Protein AF-A0A6N6WQ31-F1 (afdb_monomer)

InterPro domains:
  IPR008928 Six-hairpin glycosidase superfamily [SSF48208] (3-155)

Organism: Escherichia coli (NCBI:txid562)

Radius of gyration: 17.05 Å; Cα contacts (8 Å, |Δi|>4): 270; chains: 1; bounding box: 44×34×51 Å

pLDDT: mean 93.02, std 8.11, range [41.84, 98.25]

Foldseek 3Di:
DVVLVVQVVQDDPQAGAPDFQQLQLFAPCLVQPADNDPDPVSVVSSSVVHDGPFGWGFLCLLVSLLVLLVVCVVPVDVVSVVSNVVSLVSSCVQFADPQFAASNRHDEDHRKHAGTWGWYQDPNDTDIGGHNRIRDVVSVVSNVSSVVSVVVSVVVVVVD

Structure (mmCIF, N/CA/C/O backbone):
data_AF-A0A6N6WQ31-F1
#
_entry.id   AF-A0A6N6WQ31-F1
#
loop_
_atom_site.group_PDB
_atom_site.id
_atom_site.type_symbol
_atom_site.label_atom_id
_atom_site.label_alt_id
_atom_site.label_comp_id
_atom_site.label_asym_id
_atom_site.label_entity_id
_atom_site.label_seq_id
_atom_site.pdbx_PDB_ins_code
_atom_site.Cartn_x
_atom_site.Cartn_y
_atom_site.Cartn_z
_atom_site.occupancy
_atom_site.B_iso_or_equiv
_atom_site.auth_seq_id
_atom_site.auth_comp_id
_atom_site.auth_asym_id
_atom_site.auth_atom_id
_atom_site.pdbx_PDB_model_num
ATOM 1 N N . LYS A 1 1 ? -8.226 13.402 13.229 1.00 83.19 1 LYS A N 1
ATOM 2 C CA . LYS A 1 1 ? -9.329 13.682 12.263 1.00 83.19 1 LYS A CA 1
ATOM 3 C C . LYS A 1 1 ? -8.856 14.376 10.976 1.00 83.19 1 LYS A C 1
ATOM 5 O O . LYS A 1 1 ? -9.059 13.807 9.914 1.00 83.19 1 LYS A O 1
ATOM 10 N N . GLN A 1 2 ? -8.218 15.556 11.024 1.00 91.62 2 GLN A N 1
ATOM 11 C CA . GLN A 1 2 ? -7.768 16.275 9.810 1.00 91.62 2 GLN A CA 1
ATOM 12 C C . GLN A 1 2 ? -6.725 15.500 8.987 1.00 91.62 2 GLN A C 1
ATOM 14 O O . GLN A 1 2 ? -6.833 15.455 7.768 1.00 91.62 2 GLN A O 1
ATOM 19 N N . VAL A 1 3 ? -5.781 14.828 9.653 1.00 93.62 3 VAL A N 1
ATOM 20 C CA . VAL A 1 3 ? -4.753 14.002 8.993 1.00 93.62 3 VAL A CA 1
ATOM 21 C C . VAL A 1 3 ? -5.376 12.902 8.129 1.00 93.62 3 VAL A C 1
ATOM 23 O O . VAL A 1 3 ? -5.020 12.790 6.963 1.00 93.62 3 VAL A O 1
ATOM 26 N N . LEU A 1 4 ? -6.369 12.163 8.642 1.00 96.25 4 LEU A N 1
ATOM 27 C CA . LEU A 1 4 ? -7.067 11.128 7.865 1.00 96.25 4 LEU A CA 1
ATOM 28 C C . LEU A 1 4 ? -7.702 11.702 6.592 1.00 96.25 4 LEU A C 1
ATOM 30 O O . LEU A 1 4 ? -7.565 11.120 5.527 1.00 96.25 4 LEU A O 1
ATOM 34 N N . LYS A 1 5 ? -8.305 12.896 6.655 1.00 95.56 5 LYS A N 1
ATOM 35 C CA . LYS A 1 5 ? -8.871 13.550 5.461 1.00 95.56 5 LYS A CA 1
ATOM 36 C C . LYS A 1 5 ? -7.818 13.899 4.407 1.00 95.56 5 LYS A C 1
ATOM 38 O O . LYS A 1 5 ? -8.144 13.914 3.226 1.00 95.56 5 LYS A O 1
ATOM 43 N N . ILE A 1 6 ? -6.595 14.226 4.821 1.00 95.50 6 ILE A N 1
ATOM 44 C CA . ILE A 1 6 ? -5.487 14.521 3.903 1.00 95.50 6 ILE A CA 1
ATOM 45 C C . ILE A 1 6 ? -4.974 13.217 3.292 1.00 95.50 6 ILE A C 1
ATOM 47 O O . ILE A 1 6 ? -4.915 13.104 2.074 1.00 95.50 6 ILE A O 1
ATOM 51 N N . VAL A 1 7 ? -4.685 12.217 4.127 1.00 96.38 7 VAL A N 1
ATOM 52 C CA . VAL A 1 7 ? -4.150 10.921 3.686 1.00 96.38 7 VAL A CA 1
ATOM 53 C C . VAL A 1 7 ? -5.136 10.182 2.781 1.00 96.38 7 VAL A C 1
ATOM 55 O O . VAL A 1 7 ? -4.723 9.605 1.783 1.00 96.38 7 VAL A O 1
ATOM 58 N N . LYS A 1 8 ? -6.447 10.261 3.048 1.00 96.88 8 LYS A N 1
ATOM 59 C CA . LYS A 1 8 ? -7.476 9.625 2.209 1.00 96.88 8 LYS A CA 1
ATOM 60 C C . LYS A 1 8 ? -7.442 10.108 0.758 1.00 96.88 8 LYS A C 1
ATOM 62 O O . LYS A 1 8 ? -7.787 9.347 -0.135 1.00 96.88 8 LYS A O 1
ATOM 67 N N . LYS A 1 9 ? -7.003 11.347 0.504 1.00 96.88 9 LYS A N 1
ATOM 68 C CA . LYS A 1 9 ? -6.861 11.880 -0.863 1.00 96.88 9 LYS A CA 1
ATOM 69 C C . LYS A 1 9 ? -5.727 11.219 -1.649 1.00 96.88 9 LYS A C 1
ATOM 71 O O . LYS A 1 9 ? -5.744 11.288 -2.866 1.00 96.88 9 LYS A O 1
ATOM 76 N N . LEU A 1 10 ? -4.776 10.592 -0.957 1.00 97.00 10 LEU A N 1
ATOM 77 C CA . LEU A 1 10 ? -3.651 9.865 -1.547 1.00 97.00 10 LEU A CA 1
ATOM 78 C C . LEU A 1 10 ? -3.969 8.378 -1.780 1.00 97.00 10 LEU A C 1
ATOM 80 O O . LEU A 1 10 ? -3.106 7.639 -2.249 1.00 97.00 10 LEU A O 1
ATOM 84 N N . ALA A 1 11 ? -5.168 7.916 -1.408 1.00 96.94 11 ALA A N 1
ATOM 85 C CA . ALA A 1 11 ? -5.580 6.533 -1.600 1.00 96.94 11 ALA A CA 1
ATOM 86 C C . ALA A 1 11 ? -5.805 6.237 -3.090 1.00 96.94 11 ALA A C 1
ATOM 88 O O . ALA A 1 11 ? -6.591 6.917 -3.749 1.00 96.94 11 ALA A O 1
ATOM 89 N N . GLY A 1 12 ? -5.143 5.198 -3.591 1.00 95.19 12 GLY A N 1
ATOM 90 C CA . GLY A 1 12 ? -5.416 4.596 -4.890 1.00 95.19 12 GLY A CA 1
ATOM 91 C C . GLY A 1 12 ? -6.182 3.276 -4.747 1.00 95.19 12 GLY A C 1
ATOM 92 O O . GLY A 1 12 ? -6.723 2.996 -3.671 1.00 95.19 12 GLY A O 1
ATOM 93 N N . PRO A 1 13 ? -6.312 2.482 -5.822 1.00 94.31 13 PRO A N 1
ATOM 94 C CA . PRO A 1 13 ? -7.021 1.202 -5.799 1.00 94.31 13 PRO A CA 1
ATOM 95 C C . PRO A 1 13 ? -6.343 0.104 -4.965 1.00 94.31 13 PRO A C 1
ATOM 97 O O . PRO A 1 13 ? -7.061 -0.710 -4.386 1.00 94.31 13 PRO A O 1
ATOM 100 N N . TYR A 1 14 ? -5.012 0.091 -4.854 1.00 95.31 14 TYR A N 1
ATOM 101 C CA . TYR A 1 14 ? -4.229 -0.980 -4.221 1.00 95.31 14 TYR A CA 1
ATOM 102 C C . TYR A 1 14 ? -3.550 -0.570 -2.916 1.00 95.31 14 TYR A C 1
ATOM 104 O O . TYR A 1 14 ? -3.071 -1.438 -2.193 1.00 95.31 14 TYR A O 1
ATOM 112 N N . GLY A 1 15 ? -3.491 0.720 -2.600 1.00 96.50 15 GLY A N 1
ATOM 113 C CA . GLY A 1 15 ? -2.848 1.238 -1.398 1.00 96.50 15 GLY A CA 1
ATOM 114 C C . GLY A 1 15 ? -2.968 2.751 -1.269 1.00 96.50 15 GLY A C 1
ATOM 115 O O . GLY A 1 15 ? -3.897 3.380 -1.780 1.00 96.50 15 GLY A O 1
ATOM 116 N N . ILE A 1 16 ? -2.011 3.363 -0.573 1.00 97.75 16 ILE A N 1
ATOM 117 C CA . ILE A 1 16 ? -1.942 4.821 -0.407 1.00 97.75 16 ILE A CA 1
ATOM 118 C C . ILE A 1 16 ? -0.569 5.312 -0.861 1.00 97.75 16 ILE A C 1
ATOM 120 O O . ILE A 1 16 ? 0.462 4.779 -0.450 1.00 97.75 16 ILE A O 1
ATOM 124 N N . LYS A 1 17 ? -0.547 6.357 -1.688 1.00 97.25 17 LYS A N 1
ATOM 125 C CA . LYS A 1 17 ? 0.687 7.023 -2.123 1.00 97.25 17 LYS A CA 1
ATOM 126 C C . LYS A 1 17 ? 1.345 7.752 -0.950 1.00 97.25 17 LYS A C 1
ATOM 128 O O . LYS A 1 17 ? 0.657 8.262 -0.067 1.00 97.25 17 LYS A O 1
ATOM 133 N N . ARG A 1 18 ? 2.674 7.891 -0.956 1.00 94.94 18 ARG A N 1
ATOM 134 C CA . ARG A 1 18 ? 3.367 8.750 0.030 1.00 94.94 18 ARG A CA 1
ATOM 135 C C . ARG A 1 18 ? 2.993 10.220 -0.144 1.00 94.94 18 ARG A C 1
ATOM 137 O O . ARG A 1 18 ? 2.683 10.899 0.830 1.00 94.94 18 ARG A O 1
ATOM 144 N N . TYR A 1 19 ? 3.045 10.691 -1.383 1.00 94.44 19 TYR A N 1
ATOM 145 C CA . TYR A 1 19 ? 2.694 12.038 -1.816 1.00 94.44 19 TYR A CA 1
ATOM 146 C C . TYR A 1 19 ? 2.511 12.041 -3.341 1.00 94.44 19 TYR A C 1
ATOM 148 O O . TYR A 1 19 ? 2.917 11.103 -4.026 1.00 94.44 19 TYR A O 1
ATOM 156 N N . GLU A 1 20 ? 1.883 13.087 -3.874 1.00 94.75 20 GLU A N 1
ATOM 157 C CA . GLU A 1 20 ? 1.710 13.259 -5.322 1.00 94.75 20 GLU A CA 1
ATOM 158 C C . GLU A 1 20 ? 3.058 13.422 -6.031 1.00 94.75 20 GLU A C 1
ATOM 160 O O . GLU A 1 20 ? 3.937 14.126 -5.529 1.00 94.75 20 GLU A O 1
ATOM 165 N N . LY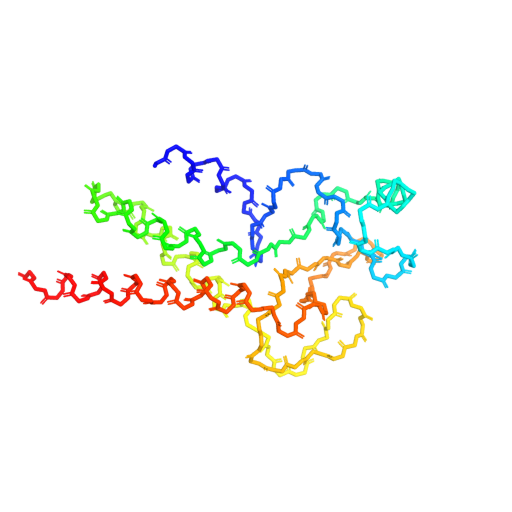S A 1 21 ? 3.197 12.839 -7.229 1.00 93.62 21 LYS A N 1
ATOM 166 C CA . LYS A 1 21 ? 4.440 12.850 -8.021 1.00 93.62 21 LYS A CA 1
ATOM 167 C C . LYS A 1 21 ? 5.622 12.145 -7.352 1.00 93.62 21 LYS A C 1
ATOM 169 O O . LYS A 1 21 ? 6.780 12.463 -7.630 1.00 93.62 21 LYS A O 1
ATOM 174 N N . ASP A 1 22 ? 5.349 11.179 -6.480 1.00 93.75 22 ASP A N 1
ATOM 175 C CA . ASP A 1 22 ? 6.385 10.294 -5.965 1.00 93.75 22 ASP A CA 1
ATOM 176 C C . ASP A 1 22 ? 6.973 9.443 -7.100 1.00 93.75 22 ASP A C 1
ATOM 178 O O . ASP A 1 22 ? 6.346 8.518 -7.615 1.00 93.75 22 ASP A O 1
ATOM 182 N N . ASN A 1 23 ? 8.196 9.785 -7.508 1.00 92.56 23 ASN A N 1
ATOM 183 C CA . ASN A 1 23 ? 8.892 9.130 -8.612 1.00 92.56 23 ASN A CA 1
ATOM 184 C C . ASN A 1 23 ? 9.539 7.792 -8.213 1.00 92.56 23 ASN A C 1
ATOM 186 O O . ASN A 1 23 ? 9.996 7.041 -9.082 1.00 92.56 23 ASN A O 1
ATOM 190 N N . TYR A 1 24 ? 9.570 7.469 -6.918 1.00 92.94 24 TYR A N 1
ATOM 191 C CA . TYR A 1 24 ? 10.118 6.217 -6.417 1.00 92.94 24 TYR A CA 1
ATOM 192 C C . TYR A 1 24 ? 9.206 5.043 -6.773 1.00 92.94 24 TYR A C 1
ATOM 194 O O . TYR A 1 24 ? 8.026 5.039 -6.432 1.00 92.94 24 TYR A O 1
ATOM 202 N N . GLN A 1 25 ? 9.764 4.041 -7.461 1.00 93.44 25 GLN A N 1
ATOM 203 C CA . GLN A 1 25 ? 9.023 2.874 -7.956 1.00 93.44 25 GLN A CA 1
ATOM 204 C C . GLN A 1 25 ? 7.782 3.218 -8.810 1.00 93.44 25 GLN A C 1
ATOM 206 O O . GLN A 1 25 ? 6.875 2.398 -8.941 1.00 93.44 25 GLN A O 1
ATOM 211 N N . SER A 1 26 ? 7.756 4.413 -9.420 1.00 93.12 26 SER A N 1
ATOM 212 C CA . SER A 1 26 ? 6.749 4.771 -10.430 1.00 93.12 26 SER A CA 1
ATOM 213 C C . SER A 1 26 ? 6.881 3.900 -11.689 1.00 93.12 26 SER A C 1
ATOM 215 O O . SER A 1 26 ? 7.848 3.145 -11.819 1.00 93.12 26 SER A O 1
ATOM 217 N N . ALA A 1 27 ? 5.908 3.936 -12.603 1.00 87.25 27 ALA A N 1
ATOM 218 C CA . ALA A 1 27 ? 5.787 2.883 -13.608 1.00 87.25 27 ALA A CA 1
ATOM 219 C C . ALA A 1 27 ? 7.066 2.577 -14.397 1.00 87.25 27 ALA A C 1
ATOM 221 O O . ALA A 1 27 ? 7.816 3.457 -14.814 1.00 87.25 27 ALA A O 1
ATOM 222 N N . ASN A 1 28 ? 7.281 1.277 -14.619 1.00 91.31 28 ASN A N 1
ATOM 223 C CA . ASN A 1 28 ? 8.445 0.706 -15.302 1.00 91.31 28 ASN A CA 1
ATOM 224 C C . ASN A 1 28 ? 9.797 0.946 -14.607 1.00 91.31 28 ASN A C 1
ATOM 226 O O . ASN A 1 28 ? 10.834 0.613 -15.180 1.00 91.31 28 ASN A O 1
ATOM 230 N N . PHE A 1 29 ? 9.809 1.449 -13.365 1.00 91.88 29 PHE A N 1
ATOM 231 C CA . PHE A 1 29 ? 11.022 1.658 -12.566 1.00 91.88 29 PHE A CA 1
ATOM 232 C C . PHE A 1 29 ? 11.984 0.461 -12.607 1.00 91.88 29 PHE A C 1
ATOM 234 O O . PHE A 1 29 ? 13.176 0.626 -12.863 1.00 91.88 29 PHE A O 1
ATOM 241 N N . TRP A 1 30 ? 11.451 -0.750 -12.439 1.00 91.94 30 TRP A N 1
ATOM 242 C CA . TRP A 1 30 ? 12.224 -1.992 -12.376 1.00 91.94 30 TRP A CA 1
ATOM 243 C C . TRP A 1 30 ? 12.848 -2.437 -13.705 1.00 91.94 30 TRP A C 1
ATOM 245 O O . TRP A 1 30 ? 13.671 -3.349 -13.706 1.00 91.94 30 TRP A O 1
ATOM 255 N N . PHE A 1 31 ? 12.489 -1.797 -14.820 1.00 90.62 31 PHE A N 1
ATOM 256 C CA . PHE A 1 31 ? 13.002 -2.108 -16.159 1.00 90.62 31 PHE A CA 1
ATOM 257 C C . PHE A 1 31 ? 13.947 -1.030 -16.709 1.00 90.62 31 PHE A C 1
ATOM 259 O O . PHE A 1 31 ? 14.513 -1.210 -17.783 1.00 90.62 31 PHE A O 1
ATOM 266 N N . ASN A 1 32 ? 14.145 0.073 -15.977 1.00 85.94 32 ASN A N 1
ATOM 267 C CA . ASN A 1 32 ? 14.884 1.249 -16.450 1.00 85.94 32 ASN A CA 1
ATOM 268 C C . ASN A 1 32 ? 16.320 1.361 -15.893 1.00 85.94 32 ASN A C 1
ATOM 270 O O . ASN A 1 32 ? 16.945 2.410 -16.042 1.00 85.94 3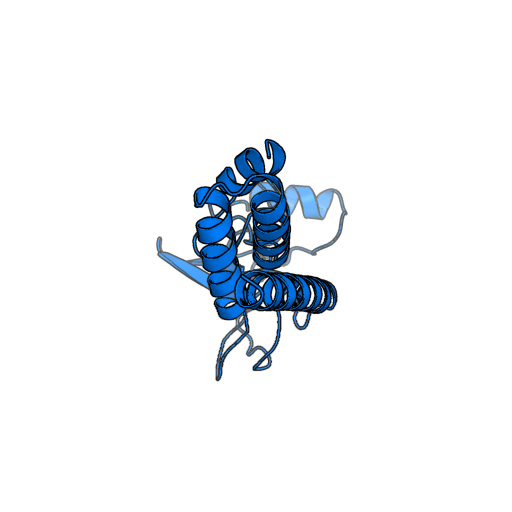2 ASN A O 1
ATOM 274 N N . ASP A 1 33 ? 16.836 0.314 -15.236 1.00 84.19 33 ASP A N 1
ATOM 275 C CA . ASP A 1 33 ? 18.169 0.290 -14.600 1.00 84.19 33 ASP A CA 1
ATOM 276 C C . ASP A 1 33 ? 18.423 1.506 -13.678 1.00 84.19 33 ASP A C 1
ATOM 278 O O . ASP A 1 33 ? 19.464 2.173 -13.703 1.00 84.19 33 ASP A O 1
ATOM 282 N N . ILE A 1 34 ? 17.407 1.849 -12.878 1.00 82.62 34 ILE A N 1
ATOM 283 C CA . ILE A 1 34 ? 17.459 2.959 -11.926 1.00 82.62 34 ILE A CA 1
ATOM 284 C C . ILE A 1 34 ? 17.637 2.400 -10.517 1.00 82.62 34 ILE A C 1
ATOM 286 O O . ILE A 1 34 ? 16.864 1.557 -10.064 1.00 82.62 34 ILE A O 1
ATOM 290 N N . LYS A 1 35 ? 18.639 2.901 -9.789 1.00 81.50 35 LYS A N 1
ATOM 291 C CA . LYS A 1 35 ? 18.849 2.524 -8.389 1.00 81.50 35 LYS A CA 1
ATOM 292 C C . LYS A 1 35 ? 17.749 3.103 -7.494 1.00 81.50 35 LYS A C 1
ATOM 294 O O . LYS A 1 35 ? 17.242 4.204 -7.719 1.00 81.50 35 LYS A O 1
ATOM 299 N N . THR A 1 36 ? 17.421 2.374 -6.431 1.00 75.88 36 THR A N 1
ATOM 300 C CA . THR A 1 36 ? 16.492 2.791 -5.364 1.00 75.88 36 THR A CA 1
ATOM 301 C C . THR A 1 36 ? 17.130 3.741 -4.341 1.00 75.88 36 THR A C 1
ATOM 303 O O . THR A 1 36 ? 16.521 4.040 -3.319 1.00 75.88 36 THR A O 1
ATOM 306 N N . ASP A 1 37 ? 18.350 4.220 -4.592 1.00 80.25 37 ASP A N 1
ATOM 307 C CA . ASP A 1 37 ? 19.109 5.052 -3.661 1.00 80.25 37 ASP A CA 1
ATOM 308 C C . ASP A 1 37 ? 18.680 6.533 -3.669 1.00 80.25 37 ASP A C 1
ATOM 310 O O . ASP A 1 37 ? 17.866 7.007 -4.478 1.00 80.25 37 ASP A O 1
ATOM 314 N N . THR A 1 38 ? 19.249 7.273 -2.720 1.00 78.62 38 THR A N 1
ATOM 315 C CA . THR A 1 38 ? 19.045 8.712 -2.530 1.00 78.62 38 THR A CA 1
ATOM 316 C C . THR A 1 38 ? 20.020 9.562 -3.348 1.00 78.62 38 THR A C 1
ATOM 318 O O . THR A 1 38 ? 20.114 10.762 -3.103 1.00 78.62 38 THR A O 1
ATOM 321 N N . ASP A 1 39 ? 20.768 8.969 -4.287 1.00 88.50 39 ASP A N 1
ATOM 322 C CA . ASP A 1 39 ? 21.716 9.716 -5.114 1.00 88.50 39 ASP A CA 1
ATOM 323 C C . ASP A 1 39 ? 20.987 10.696 -6.042 1.00 88.50 39 ASP A C 1
ATOM 325 O O . ASP A 1 39 ? 19.912 10.404 -6.582 1.00 88.50 39 ASP A O 1
ATOM 329 N N . GLN A 1 40 ? 21.595 11.863 -6.259 1.00 88.44 40 GLN A N 1
ATOM 330 C CA . GLN A 1 40 ? 21.010 12.919 -7.078 1.00 88.44 40 GLN A CA 1
ATOM 331 C C . GLN A 1 40 ? 20.829 12.478 -8.538 1.00 88.44 40 GLN A C 1
ATOM 333 O O . GLN A 1 40 ? 19.815 12.814 -9.154 1.00 88.44 40 GLN A O 1
ATOM 338 N N . ASN A 1 41 ? 21.752 11.682 -9.092 1.00 88.69 41 ASN A N 1
ATOM 339 C CA . ASN A 1 41 ? 21.627 11.202 -10.468 1.00 88.69 41 ASN A CA 1
ATOM 340 C C . ASN A 1 41 ? 20.500 10.179 -10.592 1.00 88.69 41 ASN A C 1
ATOM 342 O O . ASN A 1 41 ? 19.730 10.223 -11.552 1.00 88.69 41 ASN A O 1
ATOM 346 N N . SER A 1 42 ? 20.371 9.276 -9.617 1.00 85.50 42 SER A N 1
ATOM 347 C CA . SER A 1 42 ? 19.250 8.337 -9.561 1.00 85.50 42 SER A CA 1
ATOM 348 C C . SER A 1 42 ? 17.921 9.081 -9.454 1.00 85.50 42 SER A C 1
ATOM 350 O O . SER A 1 42 ? 16.985 8.758 -10.184 1.00 85.50 42 SER A O 1
ATOM 352 N N . HIS A 1 43 ? 17.846 10.122 -8.619 1.00 87.00 43 HIS A N 1
ATOM 353 C CA . HIS A 1 43 ? 16.652 10.959 -8.511 1.00 87.00 43 HIS A CA 1
ATOM 354 C C . HIS A 1 43 ? 16.295 11.633 -9.843 1.00 87.00 43 HIS A C 1
ATOM 356 O O . HIS A 1 43 ? 15.156 11.520 -10.293 1.00 87.00 43 HIS A O 1
ATOM 362 N N . ALA A 1 44 ? 17.264 12.257 -10.517 1.00 89.62 44 ALA A N 1
ATOM 363 C CA . ALA A 1 44 ? 17.044 12.896 -11.816 1.00 89.62 44 ALA A CA 1
ATOM 364 C C . ALA A 1 44 ? 16.585 11.894 -12.895 1.00 89.62 44 ALA A C 1
ATOM 366 O O . ALA A 1 44 ? 15.704 12.199 -13.701 1.00 89.62 44 ALA A O 1
ATOM 367 N N . LYS A 1 45 ? 17.131 10.668 -12.897 1.00 89.00 45 LYS A N 1
ATOM 368 C CA . LYS A 1 45 ? 16.679 9.589 -13.794 1.00 89.00 45 LYS A CA 1
ATOM 369 C C . LYS A 1 45 ? 15.234 9.171 -13.514 1.00 89.00 45 LYS A C 1
ATOM 371 O O . LYS A 1 45 ? 14.474 8.985 -14.468 1.00 89.00 45 LYS A O 1
ATOM 376 N N . ARG A 1 46 ? 14.853 9.033 -12.236 1.00 90.00 46 ARG A N 1
ATOM 377 C CA . ARG A 1 46 ? 13.470 8.717 -11.833 1.00 90.00 46 ARG A CA 1
ATOM 378 C C . ARG A 1 46 ? 12.509 9.807 -12.280 1.00 90.00 46 ARG A C 1
ATOM 380 O O . ARG A 1 46 ? 11.489 9.497 -12.876 1.00 90.00 46 ARG A O 1
ATOM 387 N N . GLU A 1 47 ? 12.856 11.068 -12.051 1.00 90.81 47 GLU A N 1
ATOM 388 C CA . GLU A 1 47 ? 12.033 12.212 -12.446 1.00 90.81 47 GLU A CA 1
ATOM 389 C C . GLU A 1 47 ? 11.820 12.274 -13.963 1.00 90.81 47 GLU A C 1
ATOM 391 O O . GLU A 1 47 ? 10.691 12.421 -14.420 1.00 90.81 47 GLU A O 1
ATOM 396 N N . LYS A 1 48 ? 12.878 12.060 -14.757 1.00 90.62 48 LYS A N 1
ATOM 397 C CA . LYS A 1 48 ? 12.779 12.020 -16.224 1.00 90.62 48 LYS A CA 1
ATOM 398 C C . LYS A 1 48 ? 11.915 10.862 -16.741 1.00 90.62 48 LYS A C 1
ATOM 400 O O . LYS A 1 48 ? 11.322 10.978 -17.809 1.00 90.62 48 LYS A O 1
ATOM 405 N N . SER A 1 49 ? 11.877 9.753 -16.007 1.00 88.81 49 SER A N 1
ATOM 406 C CA . SER A 1 49 ? 11.146 8.534 -16.385 1.00 88.81 49 SER A CA 1
ATOM 407 C C . SER A 1 49 ? 9.765 8.444 -15.730 1.00 88.81 49 SER A C 1
ATOM 409 O O . SER A 1 49 ? 9.083 7.436 -15.894 1.00 88.81 49 SER A O 1
ATOM 411 N N . PHE A 1 50 ? 9.367 9.466 -14.968 1.00 92.62 50 PHE A N 1
ATOM 412 C CA . PHE A 1 50 ? 8.125 9.465 -14.215 1.00 92.62 50 PHE A CA 1
ATOM 413 C C . PHE A 1 50 ? 6.917 9.446 -15.150 1.00 92.62 50 PHE A C 1
ATOM 415 O O . PHE A 1 50 ? 6.797 10.270 -16.059 1.00 92.62 50 PHE A O 1
ATOM 422 N N . ILE A 1 51 ? 5.985 8.536 -14.876 1.0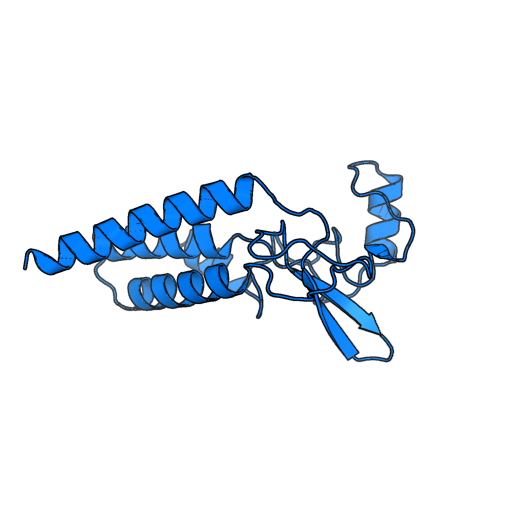0 91.75 51 ILE A N 1
ATOM 423 C CA . ILE A 1 51 ? 4.690 8.483 -15.548 1.00 91.75 51 ILE A CA 1
ATOM 424 C C . ILE A 1 51 ? 3.632 8.958 -14.538 1.00 91.75 51 ILE A C 1
ATOM 426 O O . ILE A 1 51 ? 3.482 8.340 -13.481 1.00 91.75 51 ILE A O 1
ATOM 430 N N . PRO A 1 52 ? 2.894 10.049 -14.816 1.00 91.31 52 PRO A N 1
ATOM 431 C CA . PRO A 1 52 ? 1.846 10.533 -13.922 1.00 91.31 52 PRO A CA 1
ATOM 432 C C . PRO A 1 52 ? 0.819 9.457 -13.567 1.00 91.31 52 PRO A C 1
ATOM 434 O O . PRO A 1 52 ? 0.482 8.621 -14.402 1.00 91.31 52 PRO A O 1
ATOM 437 N N . SER A 1 53 ? 0.308 9.505 -12.333 1.00 90.31 53 SER A N 1
ATOM 438 C CA . SER A 1 53 ? -0.696 8.562 -11.814 1.00 90.31 53 SER A CA 1
ATOM 439 C C . SER A 1 53 ? -0.218 7.112 -11.689 1.00 90.31 53 SER A C 1
ATOM 441 O O . SER A 1 53 ? -1.041 6.210 -11.566 1.00 90.31 53 SER A O 1
ATOM 443 N N . THR A 1 54 ? 1.097 6.889 -11.693 1.00 94.50 54 THR A N 1
ATOM 444 C CA . THR A 1 54 ? 1.703 5.562 -11.501 1.00 94.50 54 THR A CA 1
ATOM 445 C C . THR A 1 54 ? 2.581 5.483 -10.259 1.00 94.50 54 THR A C 1
ATOM 447 O O . THR A 1 54 ? 3.423 4.592 -10.152 1.00 94.50 54 THR A O 1
ATOM 450 N N . GLU A 1 55 ? 2.419 6.428 -9.331 1.00 96.56 55 GLU A N 1
ATOM 451 C CA . GLU A 1 55 ? 3.104 6.389 -8.044 1.00 96.56 55 GLU A CA 1
ATOM 452 C C . GLU A 1 55 ? 2.858 5.048 -7.347 1.00 96.56 55 GLU A C 1
ATOM 454 O O . GLU A 1 55 ? 1.743 4.523 -7.364 1.00 96.56 55 GLU A O 1
ATOM 459 N N . ALA A 1 56 ? 3.895 4.512 -6.703 1.00 96.44 56 ALA A N 1
ATOM 460 C CA . ALA A 1 56 ? 3.754 3.308 -5.904 1.00 96.44 56 ALA A CA 1
ATOM 461 C C . ALA A 1 56 ? 2.732 3.516 -4.776 1.00 96.44 56 ALA A C 1
ATOM 463 O O . ALA A 1 56 ? 2.732 4.537 -4.078 1.00 96.44 56 ALA A O 1
ATOM 464 N N . GLU A 1 57 ? 1.888 2.513 -4.570 1.00 97.31 57 GLU A N 1
ATOM 465 C CA . GLU A 1 57 ? 0.857 2.507 -3.544 1.00 97.31 57 GLU A CA 1
ATOM 466 C C . GLU A 1 57 ? 1.300 1.635 -2.380 1.00 97.31 57 GLU A C 1
ATOM 468 O O . GLU A 1 57 ? 1.421 0.417 -2.482 1.00 97.31 57 GLU A O 1
ATOM 473 N N . TRP A 1 58 ? 1.602 2.284 -1.264 1.00 96.69 58 TRP A N 1
ATOM 474 C CA . TRP A 1 58 ? 2.283 1.673 -0.135 1.00 96.69 58 TRP A CA 1
ATOM 475 C C . TRP A 1 58 ? 1.317 0.943 0.789 1.00 96.69 58 TRP A C 1
ATOM 477 O O . TRP A 1 58 ? 0.108 1.198 0.807 1.00 96.69 58 TRP A O 1
ATOM 487 N N . PHE A 1 59 ? 1.890 0.109 1.655 1.00 92.38 59 PHE A N 1
ATOM 488 C CA . PHE A 1 59 ? 1.193 -0.625 2.713 1.00 92.38 59 PHE A CA 1
ATOM 489 C C . PHE A 1 59 ? 0.609 0.258 3.846 1.00 92.38 59 PHE A C 1
ATOM 491 O O . PHE A 1 59 ? 0.393 -0.188 4.979 1.00 92.38 59 PHE A O 1
ATOM 498 N N . PHE A 1 60 ? 0.355 1.545 3.592 1.00 94.94 60 PHE A N 1
ATOM 499 C CA . PHE A 1 60 ? -0.181 2.470 4.594 1.00 94.94 60 PHE A CA 1
ATOM 500 C C . PHE A 1 60 ? -1.663 2.260 4.889 1.00 94.94 60 PHE A C 1
ATOM 502 O O . PHE A 1 60 ? -2.159 2.845 5.851 1.00 94.94 60 PHE A O 1
ATOM 509 N N . ASP A 1 61 ? -2.365 1.418 4.130 1.00 96.75 61 ASP A N 1
ATOM 510 C CA . ASP A 1 61 ? -3.750 1.055 4.436 1.00 96.75 61 ASP A CA 1
ATOM 511 C C . ASP A 1 61 ? -3.895 0.508 5.855 1.00 96.75 61 ASP A C 1
ATOM 513 O O . ASP A 1 61 ? -4.809 0.896 6.576 1.00 96.75 61 ASP A O 1
ATOM 517 N N . SER A 1 62 ? -2.934 -0.306 6.299 1.00 97.38 62 SER A N 1
ATOM 518 C CA . SER A 1 62 ? -2.907 -0.836 7.666 1.00 97.38 62 SER A CA 1
ATOM 519 C C . SER A 1 62 ? -2.798 0.267 8.729 1.00 97.38 62 SER A C 1
ATOM 521 O O . SER A 1 62 ? -3.498 0.246 9.745 1.00 97.38 62 SER A O 1
ATOM 523 N N . TRP A 1 63 ? -1.974 1.288 8.477 1.00 97.50 63 TRP A N 1
ATOM 524 C CA . TRP A 1 63 ? -1.885 2.468 9.337 1.00 97.50 63 TRP A CA 1
ATOM 525 C C . TRP A 1 63 ? -3.170 3.291 9.316 1.00 97.50 63 TRP A C 1
ATOM 527 O O . TRP A 1 63 ? -3.651 3.691 10.377 1.00 97.50 63 TRP A O 1
ATOM 537 N N . TYR A 1 64 ? -3.733 3.528 8.130 1.00 98.25 64 TYR A N 1
ATOM 538 C CA . TYR A 1 64 ? -4.960 4.298 7.978 1.00 98.25 64 TYR A CA 1
ATOM 539 C C . TYR A 1 64 ? -6.123 3.619 8.701 1.00 98.25 64 TYR A C 1
ATOM 541 O O . TYR A 1 64 ? -6.798 4.271 9.496 1.00 98.25 64 TYR A O 1
ATOM 549 N N . ALA A 1 65 ? -6.301 2.311 8.497 1.00 98.12 65 ALA A N 1
ATOM 550 C CA . ALA A 1 65 ? -7.322 1.508 9.155 1.00 98.12 65 ALA A CA 1
ATOM 551 C C . ALA A 1 65 ? -7.211 1.614 10.681 1.00 98.12 65 ALA A C 1
ATOM 553 O O . ALA A 1 65 ? -8.151 2.043 11.348 1.00 98.12 65 ALA A O 1
ATOM 554 N N . LYS A 1 66 ? -6.017 1.360 11.235 1.00 97.75 66 LYS A N 1
ATOM 555 C CA . LYS A 1 66 ? -5.752 1.514 12.674 1.00 97.75 66 LYS A CA 1
ATOM 556 C C . LYS A 1 66 ? -6.113 2.910 13.187 1.00 97.75 66 LYS A C 1
ATOM 558 O O . LYS A 1 66 ? -6.752 3.055 14.227 1.00 97.75 66 LYS A O 1
ATOM 563 N N . SER A 1 67 ? -5.676 3.955 12.490 1.00 97.81 67 SER A N 1
ATOM 564 C CA . SER A 1 67 ? -5.951 5.333 12.896 1.00 97.81 67 SER A CA 1
ATOM 565 C C . SER A 1 67 ? -7.436 5.688 12.793 1.00 97.81 67 SER A C 1
ATOM 567 O O . SER A 1 67 ? -7.934 6.425 13.643 1.00 97.81 67 SER A O 1
ATOM 569 N N . ALA A 1 68 ? -8.150 5.166 11.796 1.00 97.94 68 ALA A N 1
ATOM 570 C CA . ALA A 1 68 ? -9.590 5.340 11.656 1.00 97.94 68 ALA A CA 1
ATOM 571 C C . ALA A 1 68 ? -10.351 4.648 12.801 1.00 97.94 68 ALA A C 1
ATOM 573 O O . ALA A 1 68 ? -11.198 5.293 13.417 1.00 97.94 68 ALA A O 1
ATOM 574 N N . ALA A 1 69 ? -9.972 3.421 13.183 1.00 97.25 69 ALA A N 1
ATOM 575 C CA . ALA A 1 69 ? -10.519 2.731 14.358 1.00 97.25 69 ALA A CA 1
ATOM 576 C C . ALA A 1 69 ? -10.363 3.552 15.649 1.00 97.25 69 ALA A C 1
ATOM 578 O O . ALA A 1 69 ? -11.332 3.749 16.383 1.00 97.25 69 ALA A O 1
ATOM 579 N N . ILE A 1 70 ? -9.165 4.092 15.908 1.00 96.31 70 ILE A N 1
ATOM 580 C CA . ILE A 1 70 ? -8.902 4.938 17.086 1.00 96.31 70 ILE A CA 1
ATOM 581 C C . ILE A 1 70 ? -9.814 6.172 17.077 1.00 96.31 70 ILE A C 1
ATOM 583 O O . ILE A 1 70 ? -10.480 6.478 18.066 1.00 96.31 70 ILE A O 1
ATOM 587 N N . VAL A 1 71 ? -9.903 6.864 15.938 1.00 96.88 71 VAL A N 1
ATOM 588 C CA . VAL A 1 71 ? -10.754 8.054 15.811 1.00 96.88 71 VAL A CA 1
ATOM 589 C C . VAL A 1 71 ? -12.240 7.703 15.947 1.00 96.88 71 VAL A C 1
ATOM 591 O O . VAL A 1 71 ? -13.005 8.501 16.498 1.00 96.88 71 VAL A O 1
ATOM 594 N N . TYR A 1 72 ? -12.675 6.531 15.481 1.00 96.31 72 TYR A N 1
ATOM 595 C CA . TYR A 1 72 ? -14.031 6.040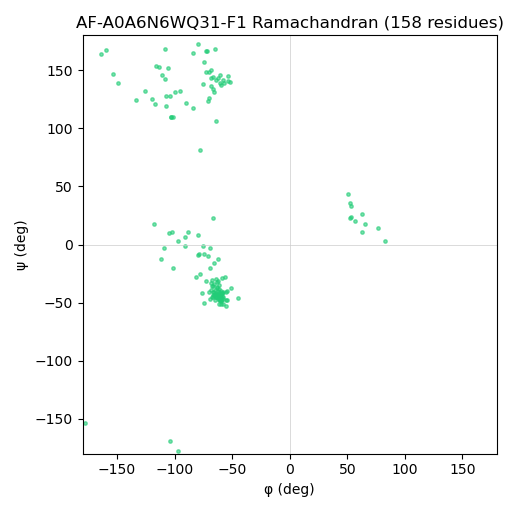 15.708 1.00 96.31 72 TYR A CA 1
ATOM 596 C C . TYR A 1 72 ? -14.306 5.823 17.201 1.00 96.31 72 TYR A C 1
ATOM 598 O O . TYR A 1 72 ? -15.327 6.306 17.684 1.00 96.31 72 TYR A O 1
ATOM 606 N N . LYS A 1 73 ? -13.394 5.199 17.959 1.00 94.19 73 LYS A N 1
ATOM 607 C CA . LYS A 1 73 ? -13.571 4.986 19.410 1.00 94.19 73 LYS A CA 1
ATOM 608 C C . LYS A 1 73 ? -13.830 6.290 20.167 1.00 94.19 73 LYS A C 1
ATOM 610 O O . LYS A 1 73 ? -14.705 6.331 21.031 1.00 94.19 73 LYS A O 1
ATOM 615 N N . GLU A 1 74 ? -13.121 7.355 19.796 1.00 93.00 74 GLU A N 1
ATOM 616 C CA . GLU A 1 74 ? -13.274 8.687 20.394 1.00 93.00 74 GLU A CA 1
ATOM 617 C C . GLU A 1 74 ? -14.527 9.428 19.914 1.00 93.00 74 GLU A C 1
ATOM 619 O O . GLU A 1 74 ? -15.179 10.130 20.680 1.00 93.00 74 GLU A O 1
ATOM 624 N N . SER A 1 75 ? -14.835 9.347 18.618 1.00 95.00 75 SER A N 1
ATOM 625 C CA . SER A 1 75 ? -15.835 10.223 17.993 1.00 95.00 75 SER A CA 1
ATOM 626 C C . SER A 1 75 ? -17.195 9.587 17.761 1.00 95.00 75 SER A C 1
ATOM 628 O O . SER A 1 75 ? -18.158 10.320 17.549 1.00 95.00 75 SER A O 1
ATOM 630 N N . ARG A 1 76 ? -17.250 8.252 17.737 1.00 94.12 76 ARG A N 1
ATOM 631 C CA . ARG A 1 76 ? -18.410 7.415 17.401 1.00 94.12 76 ARG A CA 1
ATOM 632 C C . ARG A 1 76 ? -19.083 7.758 16.073 1.00 94.12 76 ARG A C 1
ATOM 634 O O . ARG A 1 76 ? -20.240 7.427 15.858 1.00 94.12 76 ARG A O 1
ATOM 641 N N . LYS A 1 77 ? -18.354 8.401 15.157 1.00 96.19 77 LYS A N 1
ATOM 642 C CA . LYS A 1 77 ? -18.842 8.655 13.802 1.00 96.19 77 LYS A CA 1
ATOM 643 C C . LYS A 1 77 ? -18.590 7.437 12.927 1.00 96.19 77 LYS A C 1
ATOM 645 O O . LYS A 1 77 ? -17.433 7.095 12.683 1.00 96.19 77 LYS A O 1
ATOM 650 N N . GLU A 1 78 ? -19.662 6.839 12.421 1.00 96.31 78 G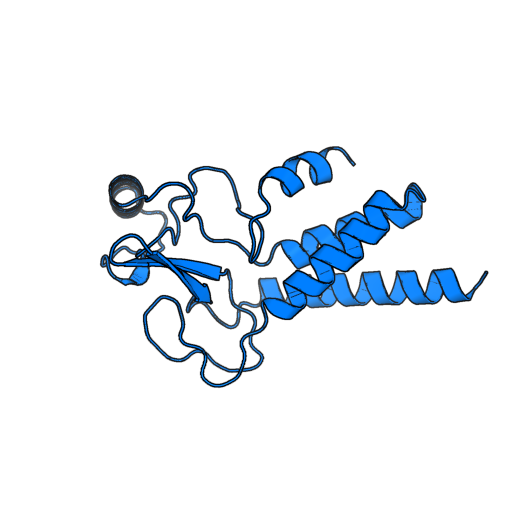LU A N 1
ATOM 651 C CA . GLU A 1 78 ? -19.624 5.627 11.591 1.00 96.31 78 GLU A CA 1
ATOM 652 C C . GLU A 1 78 ? -18.739 5.761 10.348 1.00 96.31 78 GLU A C 1
ATOM 654 O O . GLU A 1 78 ? -18.144 4.777 9.920 1.00 96.31 78 GLU A O 1
ATOM 659 N N . GLU A 1 79 ? -18.561 6.978 9.814 1.00 96.94 79 GLU A N 1
ATOM 660 C CA . GLU A 1 79 ? -17.635 7.236 8.700 1.00 96.94 79 GLU A CA 1
ATOM 661 C C . GLU A 1 79 ? -16.230 6.668 8.967 1.00 96.94 79 GLU A C 1
ATOM 663 O O . GLU A 1 79 ? -15.604 6.125 8.062 1.00 96.94 79 GLU A O 1
ATOM 668 N N . TYR A 1 80 ? -15.753 6.734 10.215 1.00 97.56 80 TYR A N 1
ATOM 669 C CA . TYR A 1 80 ? -14.431 6.240 10.590 1.00 97.56 80 TYR A CA 1
ATOM 670 C C . TYR A 1 80 ? -14.401 4.731 10.826 1.00 97.56 80 TYR A C 1
ATOM 672 O O . TYR A 1 80 ? -13.360 4.114 10.612 1.00 97.56 80 TYR A O 1
ATOM 680 N N . LEU A 1 81 ? -15.521 4.126 11.229 1.00 96.88 81 LEU A N 1
ATOM 681 C CA . LEU A 1 81 ? -15.630 2.671 11.307 1.00 96.88 81 LEU A CA 1
ATOM 682 C C . LEU A 1 81 ? -15.618 2.064 9.900 1.00 96.88 81 LEU A C 1
ATOM 684 O O . LEU A 1 81 ? -14.836 1.155 9.631 1.00 96.88 81 LEU A O 1
ATOM 688 N N . ASN A 1 82 ? -16.411 2.630 8.988 1.00 97.50 82 ASN A N 1
ATOM 689 C CA . ASN A 1 82 ? -16.469 2.212 7.588 1.00 97.50 82 ASN A CA 1
ATOM 690 C C . ASN A 1 82 ? -15.102 2.348 6.910 1.00 97.50 82 ASN A C 1
ATOM 692 O O . ASN A 1 82 ? -14.625 1.406 6.2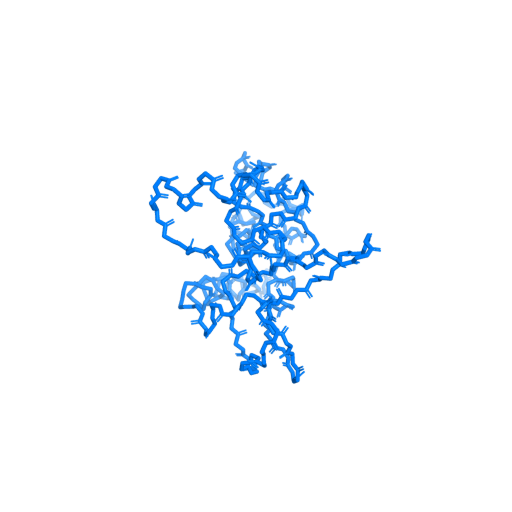80 1.00 97.50 82 ASN A O 1
ATOM 696 N N . ASP A 1 83 ? -14.433 3.485 7.115 1.00 97.69 83 ASP A N 1
ATOM 697 C CA . ASP A 1 83 ? -13.061 3.706 6.659 1.00 97.69 83 ASP A CA 1
ATOM 698 C C . ASP A 1 83 ? -12.092 2.670 7.249 1.00 97.69 83 ASP A C 1
ATOM 700 O O . ASP A 1 83 ? -11.264 2.113 6.533 1.00 97.69 83 ASP A O 1
ATOM 704 N N . SER A 1 84 ? -12.203 2.367 8.544 1.00 97.81 84 SER A N 1
ATOM 705 C CA . SER A 1 84 ? -11.351 1.368 9.188 1.00 97.81 84 SER A CA 1
ATOM 706 C C . SER A 1 84 ? -11.489 -0.012 8.546 1.00 97.81 84 SER A C 1
ATOM 708 O O . SER A 1 84 ? -10.488 -0.651 8.225 1.00 97.81 84 SER A O 1
ATOM 710 N N . VAL A 1 85 ? -12.724 -0.465 8.323 1.00 97.56 85 VAL A N 1
ATOM 711 C CA . VAL A 1 85 ? -13.013 -1.773 7.719 1.00 97.56 85 VAL A CA 1
ATOM 712 C C . VAL A 1 85 ? -12.572 -1.818 6.258 1.00 97.56 85 VAL A C 1
ATOM 714 O O . VAL A 1 85 ? -11.916 -2.774 5.845 1.00 97.56 85 VAL A O 1
ATOM 717 N N . GLN A 1 86 ? -12.874 -0.777 5.478 1.00 97.56 86 GLN A N 1
ATOM 718 C CA . GLN A 1 86 ? -12.494 -0.704 4.067 1.00 97.56 86 GLN A CA 1
ATOM 719 C C . GLN A 1 86 ? -10.975 -0.814 3.888 1.00 97.56 86 GLN A C 1
ATOM 721 O O . GLN A 1 86 ? -10.496 -1.629 3.098 1.00 97.56 86 GLN A O 1
ATOM 726 N N . PHE A 1 87 ? -10.213 -0.006 4.626 1.00 98.25 87 PHE A N 1
ATOM 727 C CA . PHE A 1 87 ? -8.758 0.025 4.502 1.00 98.25 87 PHE A CA 1
ATOM 728 C C . PHE A 1 87 ? -8.117 -1.229 5.114 1.00 98.25 87 PHE A C 1
ATOM 730 O O . PHE A 1 87 ? -7.126 -1.721 4.580 1.00 98.25 87 PHE A O 1
ATOM 737 N N . MET A 1 88 ? -8.712 -1.822 6.157 1.00 98.00 88 MET A N 1
ATOM 738 C CA . MET A 1 88 ? -8.284 -3.132 6.657 1.00 98.00 88 MET A CA 1
ATOM 739 C C . MET A 1 88 ? -8.405 -4.197 5.563 1.00 98.00 88 MET A C 1
ATOM 741 O O . MET A 1 88 ? -7.424 -4.883 5.278 1.00 98.00 88 MET A O 1
ATOM 745 N N . ASN A 1 89 ? -9.569 -4.303 4.919 1.00 97.81 89 ASN A N 1
ATOM 746 C CA . ASN A 1 89 ? -9.804 -5.282 3.857 1.00 97.81 89 ASN A CA 1
ATOM 747 C C . ASN A 1 89 ? -8.822 -5.100 2.697 1.00 97.81 89 ASN A C 1
ATOM 749 O O . ASN A 1 89 ? -8.260 -6.080 2.211 1.00 97.81 89 ASN A O 1
ATOM 753 N N . ARG A 1 90 ? -8.551 -3.852 2.296 1.00 97.56 90 ARG A N 1
ATOM 754 C CA . ARG A 1 90 ? -7.559 -3.582 1.252 1.00 97.56 90 ARG A CA 1
ATOM 755 C C . ARG A 1 90 ? -6.143 -3.957 1.686 1.00 97.56 90 ARG A C 1
ATOM 757 O O . ARG A 1 90 ? -5.440 -4.592 0.912 1.00 97.56 90 ARG A O 1
ATOM 764 N N . SER A 1 91 ? -5.754 -3.682 2.933 1.00 97.12 91 SER A N 1
ATOM 765 C CA . SER A 1 91 ? -4.445 -4.108 3.450 1.00 97.12 91 SER A CA 1
ATOM 766 C C . SER A 1 91 ? -4.274 -5.632 3.455 1.00 97.12 91 SER A C 1
ATOM 768 O O . SER A 1 91 ? -3.188 -6.131 3.182 1.00 97.12 91 SER A O 1
ATOM 770 N N . LEU A 1 92 ? -5.343 -6.395 3.710 1.00 97.25 92 LEU A N 1
ATOM 771 C CA . LEU A 1 92 ? -5.314 -7.856 3.600 1.00 97.25 92 LEU A CA 1
ATOM 772 C C . LEU A 1 92 ? -5.169 -8.298 2.138 1.00 97.25 92 LEU A C 1
ATOM 774 O O . LEU A 1 92 ? -4.396 -9.207 1.854 1.00 97.25 92 LEU A O 1
ATOM 778 N N . ALA A 1 93 ? -5.843 -7.616 1.208 1.00 96.25 93 ALA A N 1
ATOM 779 C CA . ALA A 1 93 ? -5.715 -7.871 -0.228 1.00 96.25 93 ALA A CA 1
ATOM 780 C C . ALA A 1 93 ? -4.316 -7.545 -0.788 1.00 96.25 93 ALA A C 1
ATOM 782 O O . ALA A 1 93 ? -3.969 -8.007 -1.869 1.00 96.25 93 ALA A O 1
ATOM 783 N N . GLN A 1 94 ? -3.495 -6.785 -0.056 1.00 96.31 94 GLN A N 1
ATOM 784 C CA . GLN A 1 94 ? -2.107 -6.515 -0.430 1.00 96.31 94 GLN A CA 1
ATOM 785 C C . GLN A 1 94 ? -1.144 -7.681 -0.097 1.00 96.31 94 GLN A C 1
ATOM 787 O O . GLN A 1 94 ? 0.020 -7.628 -0.498 1.00 96.31 94 GLN A O 1
ATOM 792 N N . ILE A 1 95 ? -1.580 -8.728 0.616 1.00 97.50 95 ILE A N 1
ATOM 793 C CA . ILE A 1 95 ? -0.786 -9.954 0.820 1.00 97.50 95 ILE A CA 1
ATOM 794 C C . ILE A 1 95 ? -0.627 -10.677 -0.523 1.00 97.50 95 ILE A C 1
ATOM 796 O O . ILE A 1 95 ? -1.597 -10.854 -1.256 1.00 97.50 95 ILE A O 1
ATOM 800 N N . THR A 1 96 ? 0.588 -11.114 -0.852 1.00 97.81 96 THR A N 1
ATOM 801 C CA . THR A 1 96 ? 0.837 -11.846 -2.099 1.00 97.81 96 THR A CA 1
ATOM 802 C C . THR A 1 96 ? 0.189 -13.229 -2.092 1.00 97.81 96 THR A C 1
ATOM 804 O O . THR A 1 96 ? 0.267 -13.968 -1.111 1.00 97.81 96 THR A O 1
ATOM 807 N N . GLY A 1 97 ? -0.442 -13.583 -3.210 1.00 97.06 97 GLY A N 1
ATOM 808 C CA . GLY A 1 97 ? -1.046 -14.891 -3.449 1.00 97.06 97 GLY A CA 1
ATOM 809 C C . GLY A 1 97 ? -0.144 -15.843 -4.235 1.00 97.06 97 GLY A C 1
ATOM 810 O O . GLY A 1 97 ? 0.987 -15.507 -4.596 1.00 97.06 97 GLY A O 1
ATOM 811 N N . GLU A 1 98 ? -0.686 -17.026 -4.520 1.00 96.94 98 GLU A N 1
ATOM 812 C CA . GLU A 1 98 ? -0.042 -18.066 -5.326 1.00 96.94 98 GLU A CA 1
ATOM 813 C C . GLU A 1 98 ? 0.326 -17.551 -6.725 1.00 96.94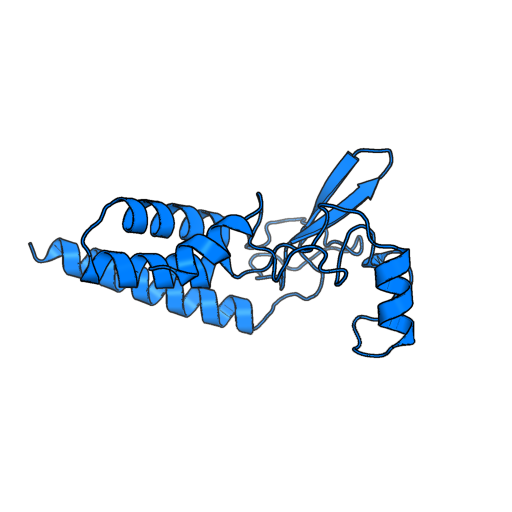 98 GLU A C 1
ATOM 815 O O . GLU A 1 98 ? -0.450 -16.832 -7.360 1.00 96.94 98 GLU A O 1
ATOM 820 N N . ASN A 1 99 ? 1.506 -17.934 -7.221 1.00 96.44 99 ASN A N 1
ATOM 821 C CA . ASN A 1 99 ? 1.978 -17.638 -8.581 1.00 96.44 99 ASN A CA 1
ATOM 822 C C . ASN A 1 99 ? 2.019 -16.142 -8.964 1.00 96.44 99 ASN A C 1
ATOM 824 O O . ASN A 1 99 ? 2.066 -15.804 -10.150 1.00 96.44 99 ASN A O 1
ATOM 828 N N . MET A 1 100 ? 2.031 -15.228 -7.987 1.00 97.31 100 MET A N 1
ATOM 829 C CA . MET A 1 100 ? 2.156 -13.800 -8.269 1.00 97.31 100 MET A CA 1
ATOM 830 C C . MET A 1 100 ? 3.542 -13.443 -8.817 1.00 97.31 100 MET A C 1
ATOM 832 O O . MET A 1 100 ? 4.578 -13.951 -8.378 1.00 97.31 100 MET A O 1
ATOM 836 N N . ILE A 1 101 ? 3.554 -12.498 -9.757 1.00 97.50 101 ILE A N 1
ATOM 837 C CA . ILE A 1 101 ? 4.765 -11.928 -10.346 1.00 97.50 101 ILE A CA 1
ATOM 838 C C . ILE A 1 101 ? 4.943 -10.510 -9.815 1.00 97.50 101 ILE A C 1
ATOM 840 O O . ILE A 1 101 ? 4.030 -9.690 -9.881 1.00 97.50 101 ILE A O 1
ATOM 844 N N . GLY A 1 102 ? 6.124 -10.224 -9.278 1.00 96.88 102 GLY A N 1
ATOM 845 C CA . GLY A 1 102 ? 6.490 -8.900 -8.805 1.00 96.88 102 GLY A CA 1
ATOM 846 C C . GLY A 1 102 ? 6.752 -7.925 -9.945 1.00 96.88 102 GLY A C 1
ATOM 847 O O . GLY A 1 102 ? 6.963 -8.302 -11.098 1.00 96.88 102 GLY A O 1
ATOM 848 N N . ALA A 1 103 ? 6.817 -6.642 -9.606 1.00 96.00 103 ALA A N 1
ATOM 849 C CA . ALA A 1 103 ? 6.979 -5.558 -10.569 1.00 96.00 103 ALA A CA 1
ATOM 850 C C . ALA A 1 103 ? 8.300 -5.604 -11.371 1.00 96.00 103 ALA A C 1
ATOM 852 O O . ALA A 1 103 ? 8.431 -4.917 -12.380 1.00 96.00 103 ALA A O 1
ATOM 853 N N . ASN A 1 104 ? 9.262 -6.441 -10.964 1.00 94.69 104 ASN A N 1
ATOM 854 C CA . ASN A 1 104 ? 10.497 -6.738 -11.700 1.00 94.69 104 ASN A CA 1
ATOM 855 C C . ASN A 1 104 ? 10.389 -7.943 -12.658 1.00 94.69 104 ASN A C 1
ATOM 857 O O . ASN A 1 104 ? 11.406 -8.386 -13.195 1.00 94.69 104 ASN A O 1
ATOM 861 N N . GLY A 1 105 ? 9.194 -8.509 -12.841 1.00 95.19 105 GLY A N 1
ATOM 862 C CA . GLY A 1 105 ? 8.955 -9.661 -13.711 1.00 95.19 105 GLY A CA 1
ATOM 863 C C . GLY A 1 105 ? 9.402 -11.010 -13.138 1.00 95.19 105 GLY A C 1
ATOM 864 O O . GLY A 1 105 ? 9.510 -11.972 -13.894 1.00 95.19 105 GLY A O 1
ATOM 865 N N . ARG A 1 106 ? 9.687 -11.104 -11.833 1.00 96.31 106 ARG A N 1
ATOM 866 C CA . ARG A 1 106 ? 10.069 -12.357 -11.155 1.00 96.31 106 ARG A CA 1
ATOM 867 C C . ARG A 1 106 ? 8.994 -12.784 -10.164 1.00 96.31 106 ARG A C 1
ATOM 869 O O . ARG A 1 106 ? 8.294 -11.934 -9.623 1.00 96.31 106 ARG A O 1
ATOM 876 N N . SER A 1 107 ? 8.890 -14.082 -9.894 1.00 97.75 107 SER A N 1
ATOM 877 C CA . SER A 1 107 ? 7.976 -14.598 -8.872 1.00 97.75 107 SER A CA 1
ATOM 878 C C . SER A 1 107 ? 8.269 -13.987 -7.502 1.00 97.75 107 SER A C 1
ATOM 880 O O . SER A 1 107 ? 9.432 -13.800 -7.132 1.00 97.75 107 SER A O 1
ATOM 882 N N . VAL A 1 108 ? 7.210 -13.699 -6.751 1.00 97.81 108 VAL A N 1
ATOM 883 C CA . VAL A 1 108 ? 7.287 -13.261 -5.352 1.00 97.81 108 VAL A CA 1
ATOM 884 C C . VAL A 1 108 ? 6.870 -14.401 -4.422 1.00 97.81 108 VAL A C 1
ATOM 886 O O . VAL A 1 108 ? 6.095 -15.264 -4.834 1.00 97.81 108 VAL A O 1
ATOM 889 N N . PRO A 1 109 ? 7.386 -14.448 -3.180 1.00 97.50 109 PRO A N 1
ATOM 890 C CA . PRO A 1 109 ? 6.921 -15.420 -2.199 1.00 97.50 109 PRO A CA 1
ATOM 891 C C . PRO A 1 109 ? 5.428 -15.232 -1.922 1.00 97.50 109 PRO A C 1
ATOM 893 O O . PRO A 1 109 ? 4.933 -14.106 -1.904 1.00 97.50 109 PRO A O 1
ATOM 896 N N . GLU A 1 110 ? 4.736 -16.333 -1.663 1.00 97.25 110 GLU A N 1
ATOM 897 C CA . GLU A 1 110 ? 3.335 -16.344 -1.243 1.00 97.25 110 GLU A CA 1
ATOM 898 C C . GLU A 1 110 ? 3.188 -15.899 0.212 1.00 97.25 110 GLU A C 1
ATOM 900 O O . GLU A 1 110 ? 4.124 -16.009 1.011 1.00 97.25 110 GLU A O 1
ATOM 905 N N . MET A 1 111 ? 1.994 -15.423 0.568 1.00 96.88 111 MET A N 1
ATOM 906 C CA . MET A 1 111 ? 1.639 -15.011 1.927 1.00 96.88 111 MET A CA 1
ATOM 907 C C . MET A 1 111 ? 2.626 -13.997 2.519 1.00 96.88 111 MET A C 1
ATOM 909 O O . MET A 1 111 ? 2.896 -13.972 3.724 1.00 96.88 111 MET A O 1
ATOM 913 N N . ALA A 1 112 ? 3.185 -13.147 1.661 1.00 96.81 112 ALA A N 1
ATOM 914 C CA . ALA A 1 112 ? 4.189 -12.174 2.027 1.00 96.81 112 ALA A CA 1
ATOM 915 C C . ALA A 1 112 ? 3.667 -10.751 1.817 1.00 96.81 112 ALA A C 1
ATOM 917 O O . ALA A 1 112 ? 2.771 -10.480 1.021 1.00 96.81 112 ALA A O 1
ATOM 918 N N . LEU A 1 113 ? 4.225 -9.826 2.593 1.00 96.81 113 LEU A N 1
ATOM 919 C CA . LEU A 1 113 ? 3.818 -8.428 2.584 1.00 96.81 113 LEU A CA 1
ATOM 920 C C . LEU A 1 113 ? 4.847 -7.603 1.818 1.00 96.81 113 LEU A C 1
ATOM 922 O O . LEU A 1 113 ? 5.968 -7.457 2.324 1.00 96.81 113 LEU A O 1
ATOM 926 N N . PRO A 1 114 ? 4.515 -7.085 0.625 1.00 97.00 114 PRO A N 1
ATOM 927 C CA . PRO A 1 114 ? 5.412 -6.210 -0.106 1.00 97.00 114 PRO A CA 1
ATOM 928 C C . PRO A 1 114 ? 5.500 -4.834 0.567 1.00 97.00 114 PRO A C 1
ATOM 930 O O . PRO A 1 114 ? 4.699 -4.469 1.435 1.00 97.00 114 PRO A O 1
ATOM 933 N N . GLU A 1 115 ? 6.488 -4.049 0.153 1.00 95.88 115 GLU A N 1
ATOM 934 C CA . GLU A 1 115 ? 6.570 -2.624 0.486 1.00 95.88 115 GLU A CA 1
ATOM 935 C C . GLU A 1 115 ? 5.376 -1.830 -0.073 1.00 95.88 115 GLU A C 1
ATOM 937 O O . GLU A 1 115 ? 4.798 -0.972 0.602 1.00 95.88 115 GLU A O 1
ATOM 942 N N . SER A 1 116 ? 5.014 -2.127 -1.318 1.00 96.88 116 SER A N 1
ATOM 943 C CA . SER A 1 116 ? 4.012 -1.406 -2.096 1.00 96.88 116 SER A CA 1
ATOM 944 C C . SER A 1 116 ? 3.483 -2.270 -3.242 1.00 96.88 116 SER A C 1
ATOM 946 O O . SER A 1 116 ? 4.067 -3.304 -3.575 1.00 96.88 116 SER A O 1
ATOM 948 N N . TYR A 1 117 ? 2.394 -1.827 -3.861 1.00 97.25 117 TYR A N 1
ATOM 949 C CA . TYR A 1 117 ? 2.015 -2.207 -5.216 1.00 97.25 117 TYR A CA 1
ATOM 950 C C . TYR A 1 117 ? 2.526 -1.139 -6.181 1.00 97.25 117 TYR A C 1
ATOM 952 O O . TYR A 1 117 ? 2.383 0.063 -5.949 1.00 97.25 117 TYR A O 1
ATOM 960 N N . ASN A 1 118 ? 3.176 -1.578 -7.251 1.00 96.69 118 ASN A N 1
ATOM 961 C CA . ASN A 1 118 ? 3.678 -0.724 -8.315 1.00 96.69 118 ASN A CA 1
ATOM 962 C C . ASN A 1 118 ? 2.833 -0.909 -9.568 1.00 96.69 118 ASN A C 1
ATOM 964 O O . ASN A 1 118 ? 2.071 -1.866 -9.689 1.00 96.69 118 ASN A O 1
ATOM 968 N N . TYR A 1 119 ? 3.040 -0.016 -10.526 1.00 95.88 119 TYR A N 1
ATOM 969 C CA . TYR A 1 119 ? 2.413 -0.088 -11.833 1.00 95.88 119 TYR A CA 1
ATOM 970 C C . TYR A 1 119 ? 3.444 -0.417 -12.916 1.00 95.88 119 TYR A C 1
ATOM 972 O O . TYR A 1 119 ? 4.597 0.009 -12.870 1.00 95.88 119 TYR A O 1
ATOM 980 N N . ILE A 1 120 ? 3.023 -1.162 -13.926 1.00 94.50 120 ILE A N 1
ATOM 981 C CA . ILE A 1 120 ? 3.763 -1.435 -15.154 1.00 94.50 120 ILE A CA 1
ATOM 982 C C . ILE A 1 120 ? 2.944 -0.828 -16.285 1.00 94.50 120 ILE A 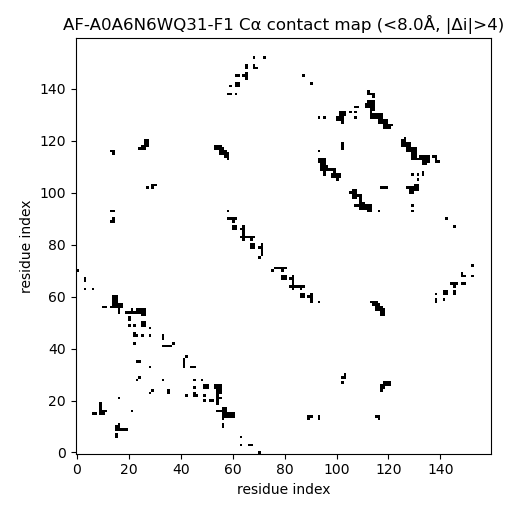C 1
ATOM 984 O O . ILE A 1 120 ? 1.788 -1.196 -16.482 1.00 94.50 120 ILE A O 1
ATOM 988 N N . HIS A 1 121 ? 3.533 0.106 -17.026 1.00 92.81 121 HIS A N 1
ATOM 989 C CA . HIS A 1 121 ? 2.871 0.761 -18.147 1.00 92.81 121 HIS A CA 1
ATOM 990 C C . HIS A 1 121 ? 3.362 0.159 -19.463 1.00 92.81 121 HIS A C 1
ATOM 992 O O . HIS A 1 121 ? 4.505 0.389 -19.873 1.00 92.81 121 HIS A O 1
ATOM 998 N N . LYS A 1 122 ? 2.498 -0.596 -20.144 1.00 90.94 122 LYS A N 1
ATOM 999 C CA . LYS A 1 122 ? 2.818 -1.282 -21.400 1.00 90.94 122 LYS A CA 1
ATOM 1000 C C . LYS A 1 122 ? 1.707 -1.057 -22.417 1.00 90.94 122 LYS A C 1
ATOM 1002 O O . LYS A 1 122 ? 0.551 -1.355 -22.151 1.00 90.94 122 LYS A O 1
ATOM 1007 N N . SER A 1 123 ? 2.064 -0.535 -23.592 1.00 89.19 123 SER A N 1
ATOM 1008 C CA . SER A 1 123 ? 1.135 -0.330 -24.717 1.00 89.19 123 SER A CA 1
ATOM 1009 C C . SER A 1 123 ? -0.146 0.451 -24.362 1.00 89.19 123 SER A C 1
ATOM 1011 O O . SER A 1 123 ? -1.211 0.164 -24.897 1.00 89.19 123 SER A O 1
ATOM 1013 N N . GLY A 1 124 ? -0.049 1.434 -23.459 1.00 87.06 124 GLY A N 1
ATOM 1014 C CA . GLY A 1 124 ? -1.192 2.244 -23.014 1.00 87.06 124 GLY A CA 1
ATOM 1015 C C . GLY A 1 124 ? -2.049 1.601 -21.918 1.00 87.06 124 GLY A C 1
ATOM 1016 O O . GLY A 1 124 ? -3.055 2.179 -21.520 1.00 87.06 124 GLY A O 1
ATOM 1017 N N . THR A 1 125 ? -1.666 0.424 -21.417 1.00 90.75 125 THR A N 1
ATOM 1018 C CA . THR A 1 125 ? -2.321 -0.252 -20.292 1.00 90.75 125 THR A CA 1
ATOM 1019 C C . THR A 1 125 ? -1.440 -0.193 -19.048 1.00 90.75 125 THR A C 1
ATOM 1021 O O . THR A 1 125 ? -0.212 -0.289 -19.137 1.00 90.75 125 THR A O 1
ATOM 1024 N N . LEU A 1 126 ? -2.077 -0.027 -17.888 1.00 92.94 126 LEU A N 1
ATOM 1025 C CA . LEU A 1 126 ? -1.445 -0.144 -16.579 1.00 92.94 126 LEU A CA 1
ATOM 1026 C C . LEU A 1 126 ? -1.753 -1.518 -15.992 1.00 92.94 126 LEU A C 1
ATOM 1028 O O . LEU A 1 126 ? -2.908 -1.933 -15.965 1.00 92.94 126 LEU A O 1
ATOM 1032 N N . HIS A 1 127 ? -0.714 -2.192 -15.519 1.00 93.88 127 HIS A N 1
ATOM 1033 C CA . HIS A 1 127 ? -0.811 -3.440 -14.775 1.00 93.88 127 HIS A CA 1
ATOM 1034 C C . HIS A 1 127 ? -0.212 -3.231 -13.393 1.00 93.88 127 HIS A C 1
ATOM 1036 O O . HIS A 1 127 ? 0.935 -2.802 -13.281 1.00 93.88 127 HIS A O 1
ATOM 1042 N N . GLU A 1 128 ? -0.962 -3.518 -12.344 1.00 94.50 128 GLU A N 1
ATOM 1043 C CA . GLU A 1 128 ? -0.426 -3.567 -10.992 1.00 94.50 128 GLU A CA 1
ATOM 1044 C C . GLU A 1 128 ? 0.445 -4.809 -10.774 1.00 94.50 128 GLU A C 1
ATOM 1046 O O . GLU A 1 128 ? 0.209 -5.876 -11.339 1.00 94.50 128 GLU A O 1
ATOM 1051 N N . ALA A 1 129 ? 1.450 -4.680 -9.916 1.00 96.69 129 ALA A N 1
ATOM 1052 C CA . ALA A 1 129 ? 2.218 -5.808 -9.415 1.00 96.69 129 ALA A CA 1
ATOM 1053 C C . ALA A 1 129 ? 2.811 -5.466 -8.042 1.00 96.69 129 ALA A C 1
ATOM 1055 O O . ALA A 1 129 ? 3.194 -4.314 -7.815 1.00 96.69 129 ALA A O 1
ATOM 1056 N N . PRO A 1 130 ? 2.946 -6.434 -7.120 1.00 97.50 130 PRO A N 1
ATOM 1057 C CA . PRO A 1 130 ? 3.625 -6.195 -5.856 1.00 97.50 130 PRO A CA 1
ATOM 1058 C C . PRO A 1 130 ? 5.091 -5.818 -6.097 1.00 97.50 130 PRO A C 1
ATOM 1060 O O . PRO A 1 130 ? 5.763 -6.350 -6.986 1.00 97.50 130 PRO A O 1
ATOM 1063 N N . SER A 1 131 ? 5.614 -4.909 -5.282 1.00 96.00 131 SER A N 1
ATOM 1064 C CA . SER A 1 131 ? 7.036 -4.580 -5.282 1.00 96.00 131 SER A CA 1
ATOM 1065 C C . SER A 1 131 ? 7.867 -5.825 -4.934 1.00 96.00 131 SER A C 1
ATOM 1067 O O . SER A 1 131 ? 7.506 -6.566 -4.014 1.00 96.00 131 SER A O 1
ATOM 1069 N N . PRO A 1 132 ? 9.010 -6.064 -5.607 1.00 95.00 132 PRO A N 1
ATOM 1070 C CA . PRO A 1 132 ? 9.934 -7.143 -5.260 1.00 95.00 132 PRO A CA 1
ATOM 1071 C C . PRO A 1 132 ? 10.660 -6.912 -3.925 1.00 95.00 132 PRO A C 1
ATOM 1073 O O . PRO A 1 132 ? 11.427 -7.771 -3.491 1.00 95.00 132 PRO A O 1
ATOM 1076 N N . ILE A 1 133 ? 10.444 -5.771 -3.263 1.00 94.81 133 ILE A N 1
ATOM 1077 C CA . ILE A 1 133 ? 10.886 -5.534 -1.887 1.00 94.81 133 ILE A CA 1
ATOM 1078 C C . ILE A 1 133 ? 9.906 -6.244 -0.948 1.00 94.81 133 ILE A C 1
ATOM 1080 O O . ILE A 1 133 ? 8.956 -5.657 -0.425 1.00 94.81 133 ILE A O 1
ATOM 1084 N N . ILE A 1 134 ? 10.119 -7.551 -0.793 1.00 95.56 134 ILE A N 1
ATOM 1085 C CA . ILE A 1 134 ? 9.220 -8.460 -0.087 1.00 95.56 134 ILE A CA 1
ATOM 1086 C C . ILE A 1 134 ? 10.010 -9.614 0.566 1.00 95.56 134 ILE A C 1
ATOM 1088 O O . ILE A 1 134 ? 10.916 -10.162 -0.062 1.00 95.56 134 ILE A O 1
ATOM 1092 N N . PRO A 1 135 ? 9.678 -10.024 1.808 1.00 94.50 135 PRO A N 1
ATOM 1093 C CA . PRO A 1 135 ? 8.745 -9.384 2.736 1.00 94.50 135 PRO A CA 1
ATOM 1094 C C . PRO A 1 135 ? 9.321 -8.120 3.391 1.00 94.50 135 PRO A C 1
ATOM 1096 O O . PRO A 1 135 ? 10.446 -8.132 3.887 1.00 94.50 135 PRO A O 1
ATOM 1099 N N . LEU A 1 136 ? 8.515 -7.061 3.510 1.00 96.00 136 LEU A N 1
ATOM 1100 C CA . LEU A 1 136 ? 8.886 -5.870 4.270 1.00 96.00 136 LEU A CA 1
ATOM 1101 C C . LEU A 1 136 ? 8.451 -5.997 5.740 1.00 96.00 136 LEU A C 1
ATOM 1103 O O . LEU A 1 136 ? 7.268 -6.126 6.061 1.00 96.00 136 LEU A O 1
ATOM 1107 N N . ASN A 1 137 ? 9.414 -5.904 6.662 1.00 95.94 137 ASN A N 1
ATOM 1108 C CA . ASN A 1 137 ? 9.139 -5.974 8.103 1.00 95.94 137 ASN A CA 1
ATOM 1109 C C . ASN A 1 137 ? 8.230 -4.841 8.593 1.00 95.94 137 ASN A C 1
ATOM 1111 O O . ASN A 1 137 ? 7.439 -5.048 9.512 1.00 95.94 137 ASN A O 1
ATOM 1115 N N . TRP A 1 138 ? 8.305 -3.660 7.975 1.00 95.69 138 TRP A N 1
ATOM 1116 C CA . TRP A 1 138 ? 7.437 -2.548 8.348 1.00 95.69 138 TRP A CA 1
ATOM 1117 C C . TRP A 1 138 ? 5.967 -2.829 8.015 1.00 95.69 138 TRP A C 1
ATOM 1119 O O . TRP A 1 138 ? 5.124 -2.631 8.888 1.00 95.69 138 TRP A O 1
ATOM 1129 N N . SER A 1 139 ? 5.675 -3.392 6.835 1.00 96.50 139 SER A N 1
ATOM 1130 C CA . SER A 1 139 ? 4.326 -3.838 6.453 1.00 96.50 139 SER A CA 1
ATOM 1131 C C . SER A 1 139 ? 3.783 -4.897 7.423 1.00 96.50 139 SER A C 1
ATOM 1133 O O . SER A 1 139 ? 2.637 -4.823 7.864 1.00 96.50 139 SER A O 1
ATOM 1135 N N . LYS A 1 140 ? 4.628 -5.853 7.843 1.00 95.56 140 LYS A N 1
ATOM 1136 C CA . LYS A 1 140 ? 4.272 -6.855 8.871 1.00 95.56 140 LYS A CA 1
ATOM 1137 C C . LYS A 1 140 ? 3.926 -6.213 10.211 1.00 95.56 140 LYS A C 1
ATOM 1139 O O . LYS A 1 140 ? 2.910 -6.555 10.823 1.00 95.56 140 LYS A O 1
ATOM 1144 N N . ALA A 1 141 ? 4.759 -5.283 10.668 1.00 97.12 141 ALA A N 1
ATOM 1145 C CA . ALA A 1 141 ? 4.554 -4.595 11.934 1.00 97.12 141 ALA A CA 1
ATOM 1146 C C . ALA A 1 141 ? 3.270 -3.752 11.907 1.00 97.12 141 ALA A C 1
ATOM 1148 O O . ALA A 1 141 ? 2.472 -3.822 12.842 1.00 97.12 141 ALA A O 1
ATOM 1149 N N . SER A 1 142 ? 3.029 -2.996 10.832 1.00 96.94 142 SER A N 1
ATOM 1150 C CA . SER A 1 142 ? 1.842 -2.147 10.713 1.00 96.94 142 SER A CA 1
ATOM 1151 C C . SER A 1 142 ? 0.552 -2.962 10.615 1.00 96.94 142 SER A C 1
ATOM 1153 O O . SER A 1 142 ? -0.415 -2.638 11.306 1.00 96.94 142 SER A O 1
ATOM 1155 N N . MET A 1 143 ? 0.550 -4.068 9.862 1.00 97.50 143 MET A N 1
ATOM 1156 C CA . MET A 1 143 ? -0.579 -5.003 9.824 1.00 97.50 143 MET A CA 1
ATOM 1157 C C . MET A 1 143 ? -0.856 -5.615 11.201 1.00 97.50 143 MET A C 1
ATOM 1159 O O . MET A 1 143 ? -2.002 -5.640 11.639 1.00 97.50 143 MET A O 1
ATOM 1163 N N . THR A 1 144 ? 0.181 -6.048 11.922 1.00 97.69 144 THR A N 1
ATOM 1164 C CA . THR A 1 144 ? 0.028 -6.593 13.284 1.00 97.69 144 THR A CA 1
ATOM 1165 C C . THR A 1 144 ? -0.628 -5.581 14.224 1.00 97.69 144 THR A C 1
ATOM 1167 O O . THR A 1 144 ? -1.555 -5.912 14.965 1.00 97.69 144 THR A O 1
ATOM 1170 N N . LEU A 1 145 ? -0.175 -4.325 14.181 1.00 98.06 145 LEU A N 1
ATOM 1171 C CA . LEU A 1 145 ? -0.740 -3.252 14.997 1.00 98.06 145 LEU A CA 1
ATOM 1172 C C . LEU A 1 145 ? -2.195 -2.949 14.628 1.00 98.06 145 LEU A C 1
ATOM 1174 O O . LEU A 1 145 ? -3.003 -2.694 15.520 1.00 98.06 145 LEU A O 1
ATOM 1178 N N . MET A 1 146 ? -2.525 -2.970 13.337 1.00 97.81 146 MET A N 1
ATOM 1179 C CA . MET A 1 146 ? -3.894 -2.811 12.855 1.00 97.81 146 MET A CA 1
ATOM 1180 C C . MET A 1 146 ? -4.797 -3.935 13.368 1.00 97.81 146 MET A C 1
ATOM 1182 O O . MET A 1 146 ? -5.828 -3.645 13.965 1.00 97.81 146 MET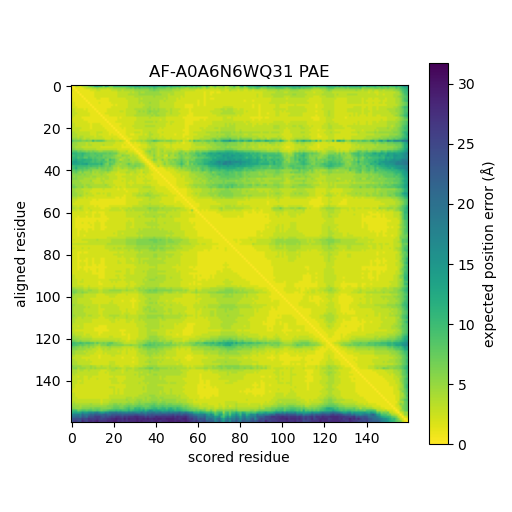 A O 1
ATOM 1186 N N . LEU A 1 147 ? -4.402 -5.201 13.199 1.00 97.19 147 LEU A N 1
ATOM 1187 C CA . LEU A 1 147 ? -5.193 -6.353 13.644 1.00 97.19 147 LEU A CA 1
ATOM 1188 C C . LEU A 1 147 ? -5.446 -6.322 15.156 1.00 97.19 147 LEU A C 1
ATOM 1190 O O . LEU A 1 147 ? -6.561 -6.591 15.598 1.00 97.19 147 LEU A O 1
ATOM 1194 N N . LYS A 1 148 ? -4.444 -5.921 15.949 1.00 97.12 148 LYS A N 1
ATOM 1195 C CA . LYS A 1 148 ? -4.606 -5.728 17.397 1.00 97.12 148 LYS A CA 1
ATOM 1196 C C . LYS A 1 148 ? -5.649 -4.654 17.720 1.00 97.12 148 LYS A C 1
ATOM 1198 O O . LYS A 1 148 ? -6.487 -4.862 18.592 1.00 97.12 148 LYS A O 1
ATOM 1203 N N . GLU A 1 149 ? -5.615 -3.518 17.025 1.00 96.62 149 GLU A N 1
ATOM 1204 C CA . GLU A 1 149 ? -6.585 -2.438 17.242 1.00 96.62 149 GLU A CA 1
ATOM 1205 C C . GLU A 1 149 ? -8.009 -2.861 16.857 1.00 96.62 149 GLU A C 1
ATOM 1207 O O . GLU A 1 149 ? -8.952 -2.605 17.606 1.00 96.62 149 GLU A O 1
ATOM 1212 N N . MET A 1 150 ? -8.151 -3.557 15.726 1.00 94.06 150 MET A N 1
ATOM 1213 C CA . MET A 1 150 ? -9.435 -4.076 15.250 1.00 94.06 150 MET A CA 1
ATOM 1214 C C . MET A 1 150 ? -10.008 -5.122 16.207 1.00 94.06 150 MET A C 1
ATOM 1216 O O . MET A 1 150 ? -11.186 -5.059 16.547 1.00 94.06 150 MET A O 1
ATOM 1220 N N . SER A 1 151 ? -9.173 -6.033 16.713 1.00 93.88 151 SER A N 1
ATOM 1221 C CA . SER A 1 151 ? -9.590 -7.005 17.727 1.00 93.88 151 SER A CA 1
ATOM 1222 C C . SER A 1 151 ? -10.086 -6.320 19.001 1.00 93.88 151 SER A C 1
ATOM 1224 O O . SER A 1 151 ? -11.116 -6.721 19.537 1.00 93.88 151 SER A O 1
ATOM 1226 N N . ASN A 1 152 ? -9.398 -5.272 19.465 1.00 91.88 152 ASN A N 1
ATOM 1227 C CA . ASN A 1 152 ? -9.854 -4.503 20.622 1.00 91.88 152 ASN A CA 1
ATOM 1228 C C . ASN A 1 152 ? -11.211 -3.842 20.353 1.00 91.88 152 ASN A C 1
ATOM 1230 O O . ASN A 1 152 ? -12.076 -3.861 21.214 1.00 91.88 152 ASN A O 1
ATOM 1234 N N . LEU A 1 153 ? -11.408 -3.274 19.159 1.00 89.00 153 LEU A N 1
ATOM 1235 C CA . LEU A 1 153 ? -12.665 -2.624 18.782 1.00 89.00 153 LEU A CA 1
ATOM 1236 C C . LEU A 1 153 ? -13.854 -3.597 18.808 1.00 89.00 153 LEU A C 1
ATOM 1238 O O . LEU A 1 153 ? -14.899 -3.244 19.343 1.00 89.00 153 LEU A O 1
ATOM 1242 N N . ILE A 1 154 ? -13.675 -4.819 18.299 1.00 86.06 154 ILE A N 1
ATOM 1243 C CA . ILE A 1 154 ? -14.708 -5.868 18.326 1.00 86.06 154 ILE A CA 1
ATOM 1244 C C . ILE A 1 154 ? -15.034 -6.276 19.770 1.00 86.06 154 ILE A C 1
ATOM 1246 O O . ILE A 1 154 ? -16.202 -6.378 20.139 1.00 86.06 154 ILE A O 1
ATOM 1250 N N . ASN A 1 155 ? -14.008 -6.474 20.601 1.00 84.75 155 ASN A N 1
ATOM 1251 C CA . ASN A 1 155 ? -14.195 -6.866 21.998 1.00 84.75 155 ASN A CA 1
ATOM 1252 C C . ASN A 1 155 ? -14.857 -5.756 22.834 1.00 84.75 155 ASN A C 1
ATOM 1254 O O . ASN A 1 155 ? -15.670 -6.059 23.701 1.00 84.75 155 ASN A O 1
ATOM 1258 N N . ASP A 1 156 ? -14.551 -4.486 22.556 1.00 76.56 156 ASP A N 1
ATOM 1259 C CA . ASP A 1 156 ? -15.162 -3.332 23.228 1.00 76.56 156 ASP A CA 1
ATOM 1260 C C . ASP A 1 156 ? -16.654 -3.174 22.866 1.00 76.56 156 ASP A C 1
ATOM 1262 O O . ASP A 1 156 ? -17.446 -2.709 23.687 1.00 76.56 156 ASP A O 1
ATOM 1266 N N . GLU A 1 157 ? -17.056 -3.533 21.641 1.00 63.03 157 GLU A N 1
ATOM 1267 C CA . GLU A 1 157 ? -18.463 -3.491 21.213 1.00 63.03 157 GLU A CA 1
ATOM 1268 C C . GLU A 1 157 ? -19.288 -4.675 21.737 1.00 63.03 157 GLU A C 1
ATOM 1270 O O . GLU A 1 157 ? -20.487 -4.518 21.947 1.00 63.03 157 GLU A O 1
ATOM 1275 N N . GLY A 1 158 ? -18.654 -5.813 22.037 1.00 54.28 158 GLY A N 1
ATOM 1276 C CA . GLY A 1 158 ? -19.298 -6.976 22.662 1.00 54.28 158 GLY A CA 1
ATOM 1277 C C . GLY A 1 158 ? -19.593 -6.842 24.166 1.00 54.28 158 GLY A C 1
ATOM 1278 O O . GLY A 1 158 ? -20.133 -7.775 24.753 1.00 54.28 158 GLY A O 1
ATOM 1279 N N . ILE A 1 159 ? -19.229 -5.718 24.798 1.00 46.41 159 ILE A N 1
ATOM 1280 C CA . ILE A 1 159 ? -19.461 -5.429 26.232 1.00 46.41 159 ILE A CA 1
ATOM 1281 C C . ILE A 1 159 ? -20.615 -4.412 26.430 1.00 46.41 159 ILE A C 1
ATOM 1283 O O . ILE A 1 159 ? -20.856 -3.932 27.537 1.00 46.41 159 ILE A O 1
ATOM 1287 N N . LYS A 1 160 ? -21.365 -4.082 25.373 1.00 41.84 160 LYS A N 1
ATOM 1288 C CA . LYS A 1 160 ? -22.610 -3.301 25.469 1.00 41.84 160 LYS A CA 1
ATOM 1289 C C . LYS A 1 160 ? -23.841 -4.191 25.400 1.00 41.84 160 LYS A C 1
ATOM 1291 O O . LYS A 1 160 ? -24.842 -3.795 26.035 1.00 41.84 160 LYS A O 1
#

Secondary structure (DSSP, 8-state):
-HHHHHHGGGB-SSSB-SSTT--TT-TTGGGTT--SS--HHHHHHHHHT--TT---EETTHHHHHHHHHHHHHHH--HHHHHHHHHHHHHHHHTS--TT-B-TTSSB--TT---SEEEEEEETTEEEEEE-SS-S-HHHHHHHHHHHHHHHHHHHHHTT-

Sequence (160 aa):
KQVLKIVKKLAGPYGIKRYEKDNYQSANFWFNDIKTDTDQNSHAKREKSFIPSTEAEWFFDSWYAKSAAIVYKESRKEEYLNDSVQFMNRSLAQITGENMIGANGRSVPEMALPESYNYIHKSGTLHEAPSPIIPLNWSKASMTLMLKEMSNLINDEGIK

Nearest PDB structures (foldseek):
  6u4z-assembly1_A  TM=7.402E-01  e=2.225E-01  Bacteroides thetaiotaomicron
  5n0f-assembly1_A  TM=7.274E-01  e=3.413E-01  Niallia circulans
  6f04-assembly1_A-2  TM=5.374E-01  e=3.857E-01  Nostoc sp. KVJ10
  5x32-assembly2_B  TM=5.040E-01  e=3.413E-01  Marinomonas mediterranea MMB-1
  5nok-assembly1_A  TM=4.348E-01  e=1.091E+00  Bacteroides cellulosilyticus DSM 14838

Mean predicted aligned error: 4.01 Å

Solvent-accessible surface area (backbone atoms only — not comparable to full-atom values): 8546 Å² total; per-residue (Å²): 114,71,65,57,64,57,55,57,72,38,49,59,97,72,21,26,36,94,53,89,87,39,39,65,57,10,30,45,38,69,77,64,87,58,64,94,61,90,47,70,68,38,48,54,52,31,59,75,56,48,43,88,96,20,49,28,17,24,54,47,24,17,51,50,12,34,53,24,42,54,52,17,75,78,64,71,45,62,71,26,46,54,47,15,52,53,27,39,54,46,41,60,67,50,41,34,49,81,92,36,52,14,57,67,78,44,78,48,70,57,80,28,34,26,51,25,36,23,32,38,70,55,98,93,41,79,42,78,20,42,33,71,57,59,72,27,68,65,39,51,52,36,42,53,54,20,53,54,49,52,52,49,53,54,57,60,62,74,74,113